Protein AF-A0AAX3NW73-F1 (afdb_monomer)

Secondary structure (DSSP, 8-state):
-HHHHHHHHHHHHHHHHHHHHHHHHHHHHHHHHHHHHHHHH-EEEETTEEEEEEE-----SS-HHHHHHHHHHHH-HHHHHHHHHHHHS-----EEEEEEE-SPPP---

Organism: NCBI:txid656

Sequence (109 aa):
MDNKILLEKAKELIELKYELDTLMSKMNAIKQDVLQDIKKHGAINIESGKVYYGESKGAESFSRKNVLQYLRDTYGDSLANQVDEDCTKHGKPRAIVYVKINKSPPKNI

Structure (mmCIF, N/CA/C/O backbone):
data_AF-A0AAX3NW73-F1
#
_entry.id   AF-A0AAX3NW73-F1
#
loop_
_atom_site.group_PDB
_atom_site.id
_atom_site.type_symbol
_atom_site.label_atom_id
_atom_site.label_alt_id
_atom_site.label_comp_id
_atom_site.label_asym_id
_atom_site.label_entity_id
_atom_site.label_seq_id
_atom_site.pdbx_PDB_ins_code
_atom_site.Cartn_x
_atom_site.Cartn_y
_atom_site.Cartn_z
_atom_site.occupancy
_atom_site.B_iso_or_equiv
_atom_site.auth_seq_id
_atom_site.auth_comp_id
_atom_site.auth_asym_id
_atom_site.auth_atom_id
_atom_site.pdbx_PDB_model_num
ATOM 1 N N . MET A 1 1 ? -16.553 -0.998 39.403 1.00 53.72 1 MET A N 1
ATOM 2 C CA . MET A 1 1 ? -15.153 -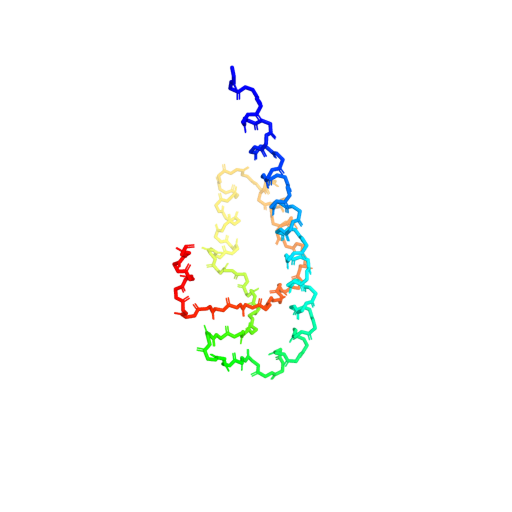0.522 39.319 1.00 53.72 1 MET A CA 1
ATOM 3 C C . MET A 1 1 ? -14.588 -0.659 37.894 1.00 53.72 1 MET A C 1
ATOM 5 O O . MET A 1 1 ? -13.560 -0.063 37.613 1.00 53.72 1 MET A O 1
ATOM 9 N N . ASP A 1 2 ? -15.295 -1.325 36.968 1.00 60.72 2 ASP A N 1
ATOM 10 C CA . ASP A 1 2 ? -14.826 -1.652 35.606 1.00 60.72 2 ASP A CA 1
ATOM 11 C C . ASP A 1 2 ? -14.803 -0.514 34.579 1.00 60.72 2 ASP A C 1
ATOM 13 O O . ASP A 1 2 ? -14.003 -0.534 33.646 1.00 60.72 2 ASP A O 1
ATOM 17 N N . ASN A 1 3 ? -15.643 0.510 34.735 1.00 74.81 3 ASN A N 1
ATOM 18 C CA . ASN A 1 3 ? -15.787 1.536 33.695 1.00 74.81 3 ASN A CA 1
ATOM 19 C C . ASN A 1 3 ? -14.548 2.452 33.584 1.00 74.81 3 ASN A C 1
ATOM 21 O O . ASN A 1 3 ? -14.224 2.948 32.510 1.00 74.81 3 ASN A O 1
ATOM 25 N N . LYS A 1 4 ? -13.808 2.643 34.686 1.00 82.88 4 LYS A N 1
ATOM 26 C CA . LYS A 1 4 ? -12.606 3.492 34.705 1.00 82.88 4 LYS A CA 1
ATOM 27 C C . LYS A 1 4 ? -11.429 2.848 33.959 1.00 82.88 4 LYS A C 1
ATOM 29 O O . LYS A 1 4 ? -10.770 3.529 33.183 1.00 82.88 4 LYS A O 1
ATOM 34 N N . ILE A 1 5 ? -11.228 1.541 34.140 1.00 87.88 5 ILE A N 1
ATOM 35 C CA . ILE A 1 5 ? -10.177 0.774 33.449 1.00 87.88 5 ILE A CA 1
ATOM 36 C C . ILE A 1 5 ? -10.457 0.739 31.941 1.00 87.88 5 ILE A C 1
ATOM 38 O O . ILE A 1 5 ? -9.554 0.948 31.134 1.00 87.88 5 ILE A O 1
ATOM 42 N N . LEU A 1 6 ? -11.721 0.536 31.554 1.00 90.19 6 LEU A N 1
ATOM 43 C CA . LEU A 1 6 ? -12.130 0.559 30.149 1.00 90.19 6 LEU A CA 1
ATOM 44 C C . LEU A 1 6 ? -11.890 1.935 29.502 1.00 90.19 6 LEU A C 1
ATOM 46 O O . LEU A 1 6 ? -11.390 2.005 28.382 1.00 90.19 6 LEU A O 1
ATOM 50 N N . LEU A 1 7 ? -12.195 3.023 30.216 1.00 92.12 7 LEU A N 1
ATOM 51 C CA . LEU A 1 7 ? -11.934 4.396 29.768 1.00 92.12 7 LEU A CA 1
ATOM 52 C C . LEU A 1 7 ? -10.441 4.684 29.575 1.00 92.12 7 LEU A C 1
ATOM 54 O O . LEU A 1 7 ? -10.069 5.319 28.591 1.00 92.12 7 LEU A O 1
ATOM 58 N N . GLU A 1 8 ? -9.587 4.226 30.490 1.00 94.00 8 GLU A N 1
ATOM 59 C CA . GLU A 1 8 ? -8.131 4.377 30.369 1.00 94.00 8 GLU A CA 1
ATOM 60 C C . GLU A 1 8 ? -7.593 3.601 29.161 1.00 94.00 8 GLU A C 1
ATOM 62 O O . GLU A 1 8 ? -6.865 4.165 28.346 1.00 94.00 8 GLU A O 1
ATOM 67 N N . LYS A 1 9 ? -8.043 2.356 28.961 1.00 93.38 9 LYS A N 1
ATOM 68 C CA . LYS A 1 9 ? -7.657 1.549 27.794 1.00 93.38 9 LYS A CA 1
ATOM 69 C C . LYS A 1 9 ? -8.160 2.121 26.470 1.00 93.38 9 LYS A C 1
ATOM 71 O O . LYS A 1 9 ? -7.451 2.059 25.469 1.00 93.38 9 LYS A O 1
ATOM 76 N N . ALA A 1 10 ? -9.357 2.703 26.450 1.00 93.81 10 ALA A N 1
ATOM 77 C CA . ALA A 1 10 ? -9.882 3.371 25.263 1.00 93.81 10 ALA A CA 1
ATOM 78 C C . ALA A 1 10 ? -9.058 4.616 24.893 1.00 93.81 10 ALA A C 1
ATOM 80 O O . ALA A 1 10 ? -8.818 4.854 23.711 1.00 93.81 10 ALA A O 1
ATOM 81 N N . LYS A 1 11 ? -8.592 5.387 25.885 1.00 95.31 11 LYS A N 1
ATOM 82 C CA . LYS A 1 11 ? -7.696 6.531 25.652 1.00 95.31 11 LYS A CA 1
ATOM 83 C C . LYS A 1 11 ? -6.346 6.087 25.101 1.00 95.31 11 LYS A C 1
ATOM 85 O O . LYS A 1 11 ? -5.932 6.605 24.071 1.00 95.31 11 LYS A O 1
ATOM 90 N N . GLU A 1 12 ? -5.734 5.079 25.720 1.00 96.38 12 GLU A N 1
ATOM 91 C CA . GLU A 1 12 ? -4.469 4.491 25.261 1.00 96.38 12 GLU A CA 1
ATOM 92 C C . GLU A 1 12 ? -4.577 4.014 23.802 1.00 96.38 12 GLU A C 1
ATOM 94 O O . GLU A 1 12 ? -3.718 4.306 22.976 1.00 96.38 12 GLU A O 1
ATOM 99 N N . LEU A 1 13 ? -5.683 3.354 23.437 1.00 93.56 13 LEU A N 1
ATOM 100 C CA . LEU A 1 13 ? -5.927 2.911 22.061 1.00 93.56 13 LEU A CA 1
ATOM 101 C C . LEU A 1 13 ? -6.001 4.079 21.063 1.00 93.56 13 LEU A C 1
ATOM 103 O O . LEU A 1 13 ? -5.475 3.980 19.953 1.00 93.56 13 LEU A O 1
ATOM 107 N N . ILE A 1 14 ? -6.668 5.172 21.438 1.00 95.50 14 ILE A N 1
ATOM 108 C CA . ILE A 1 14 ? -6.795 6.367 20.595 1.00 95.50 14 ILE A CA 1
ATOM 109 C C . ILE A 1 14 ? -5.434 7.049 20.421 1.00 95.50 14 ILE A C 1
ATOM 111 O O . ILE A 1 14 ? -5.076 7.417 19.303 1.00 95.50 14 ILE A O 1
ATOM 115 N N . GLU A 1 15 ? -4.664 7.187 21.499 1.00 96.62 15 GLU A N 1
ATOM 116 C CA . GLU A 1 15 ? -3.316 7.761 21.466 1.00 96.62 15 GLU A CA 1
ATOM 117 C C . GLU A 1 15 ? -2.393 6.941 20.558 1.00 96.62 15 GLU A C 1
ATOM 119 O O . GLU A 1 15 ? -1.799 7.490 19.628 1.00 96.62 15 GLU A O 1
ATOM 124 N N . LEU A 1 16 ? -2.390 5.613 20.713 1.00 96.50 16 LEU A N 1
ATOM 125 C CA . LEU A 1 16 ? -1.648 4.704 19.835 1.00 96.50 16 LEU A CA 1
ATOM 126 C C . LEU A 1 16 ? -2.073 4.838 18.366 1.00 96.50 16 LEU A C 1
ATOM 128 O O . LEU A 1 16 ? -1.233 4.760 17.465 1.00 96.50 16 LEU A O 1
ATOM 132 N N . LYS A 1 17 ? -3.365 5.064 18.092 1.00 92.50 17 LYS A N 1
ATOM 133 C CA . LYS A 1 17 ? -3.844 5.281 16.722 1.00 92.50 17 LYS A CA 1
ATOM 134 C C . LYS A 1 17 ? -3.288 6.573 16.123 1.00 92.50 17 LYS A C 1
ATOM 136 O O . LYS A 1 17 ? -2.857 6.558 14.970 1.00 92.50 17 LYS A O 1
ATOM 141 N N . TYR A 1 18 ? -3.260 7.662 16.890 1.00 94.62 18 TYR A N 1
ATOM 142 C CA . TYR A 1 18 ? -2.686 8.935 16.441 1.00 94.62 18 TYR A CA 1
ATOM 143 C C . TYR A 1 18 ? -1.177 8.848 16.203 1.00 94.62 18 TYR A C 1
ATOM 145 O O . TYR A 1 18 ? -0.671 9.385 15.210 1.00 94.62 18 TYR A O 1
ATOM 153 N N . GLU A 1 19 ? -0.453 8.149 17.075 1.00 95.88 19 GLU A N 1
ATOM 154 C CA . GLU A 1 19 ? 0.973 7.889 16.885 1.00 95.88 19 GLU A CA 1
ATOM 155 C C . GLU A 1 19 ? 1.224 7.079 15.611 1.00 95.88 19 GLU A C 1
ATOM 157 O O . GLU A 1 19 ? 2.067 7.458 14.793 1.00 95.88 19 GLU A O 1
ATOM 162 N N . LEU A 1 20 ? 0.441 6.018 15.388 1.00 93.69 20 LEU A N 1
ATOM 163 C CA . LEU A 1 20 ? 0.515 5.205 14.176 1.00 93.69 20 LEU A CA 1
ATOM 164 C C . LEU A 1 20 ? 0.270 6.049 12.919 1.00 93.69 20 LEU A C 1
ATOM 166 O O . LEU A 1 20 ? 1.038 5.960 11.963 1.00 93.69 20 LEU A O 1
ATOM 170 N N . ASP A 1 21 ? -0.760 6.894 12.916 1.00 91.19 21 ASP A N 1
ATOM 171 C CA . ASP A 1 21 ? -1.094 7.746 11.769 1.00 91.19 21 ASP A CA 1
ATOM 172 C C . ASP A 1 21 ? 0.003 8.777 11.478 1.00 91.19 21 ASP A C 1
ATOM 174 O O . ASP A 1 21 ? 0.358 9.024 10.317 1.00 91.19 21 ASP A O 1
ATOM 178 N N . THR A 1 22 ? 0.615 9.318 12.531 1.00 95.38 22 THR A N 1
ATOM 179 C CA . THR A 1 22 ? 1.766 10.220 12.425 1.00 95.38 22 THR A CA 1
ATOM 180 C C . THR A 1 22 ? 2.978 9.499 11.835 1.00 95.38 22 THR A C 1
ATOM 182 O O . THR A 1 22 ? 3.626 10.012 10.917 1.00 95.38 22 THR A O 1
ATOM 185 N N . LEU A 1 23 ? 3.281 8.291 12.319 1.00 94.75 23 LEU A N 1
ATOM 186 C CA . LEU A 1 23 ? 4.383 7.468 11.819 1.00 94.75 23 LEU A CA 1
ATOM 187 C C . LEU A 1 23 ? 4.162 7.046 10.363 1.00 94.75 23 LEU A C 1
ATOM 189 O O . LEU A 1 23 ? 5.090 7.132 9.558 1.00 94.75 23 LEU A O 1
ATOM 193 N N . MET A 1 24 ? 2.939 6.662 9.991 1.00 88.12 24 MET A N 1
ATOM 194 C CA . MET A 1 24 ? 2.586 6.336 8.606 1.00 88.12 24 MET A CA 1
ATOM 195 C C . MET A 1 24 ? 2.755 7.541 7.680 1.00 88.12 24 MET A C 1
ATOM 197 O O . MET A 1 24 ? 3.296 7.403 6.581 1.00 88.12 24 MET A O 1
ATOM 201 N N . SER A 1 25 ? 2.347 8.729 8.127 1.00 91.00 25 SER A N 1
ATOM 202 C CA . SER A 1 25 ? 2.506 9.968 7.359 1.00 91.00 25 SER A CA 1
ATOM 203 C C . SER A 1 25 ? 3.983 10.301 7.132 1.00 91.00 25 SER A C 1
ATOM 205 O O . SER A 1 25 ? 4.392 10.543 5.995 1.00 91.00 25 SER A O 1
ATOM 207 N N . LYS A 1 26 ? 4.810 10.215 8.184 1.00 93.25 26 LYS A N 1
ATOM 208 C CA . LYS A 1 26 ? 6.271 10.384 8.085 1.00 93.25 26 LYS A CA 1
ATOM 209 C C . LYS A 1 26 ? 6.903 9.358 7.142 1.00 93.25 26 LYS A C 1
ATOM 211 O O . LYS A 1 26 ? 7.702 9.726 6.285 1.00 93.25 26 LYS A O 1
ATOM 216 N N . MET A 1 27 ? 6.518 8.084 7.252 1.00 88.81 27 MET A N 1
ATOM 217 C CA . MET A 1 27 ? 6.997 7.026 6.357 1.00 88.81 27 MET A CA 1
ATOM 218 C C . MET A 1 27 ? 6.658 7.334 4.893 1.00 88.81 27 MET A C 1
ATOM 220 O O . MET A 1 27 ? 7.498 7.140 4.017 1.00 88.81 27 MET A O 1
ATOM 224 N N . ASN A 1 28 ? 5.441 7.801 4.610 1.00 86.75 28 ASN A N 1
ATOM 225 C CA . ASN A 1 28 ? 5.017 8.119 3.249 1.00 86.75 28 ASN A CA 1
ATOM 226 C C . ASN A 1 28 ? 5.794 9.301 2.659 1.00 86.75 28 ASN A C 1
ATOM 228 O O . ASN A 1 28 ? 6.171 9.225 1.492 1.00 86.75 28 ASN A O 1
ATOM 232 N N . ALA A 1 29 ? 6.081 10.338 3.452 1.00 89.00 29 ALA A N 1
ATOM 233 C CA . ALA A 1 29 ? 6.934 11.447 3.024 1.00 89.00 29 ALA A CA 1
ATOM 234 C C . ALA A 1 29 ? 8.335 10.947 2.629 1.00 89.00 29 ALA A C 1
ATOM 236 O O . ALA A 1 29 ? 8.757 11.138 1.493 1.00 89.00 29 ALA A O 1
ATOM 237 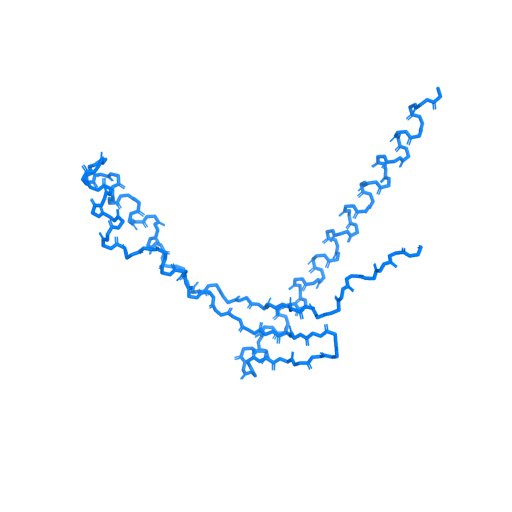N N . ILE A 1 30 ? 8.979 10.163 3.502 1.00 90.44 30 ILE A N 1
ATOM 238 C CA . ILE A 1 30 ? 10.304 9.579 3.230 1.00 90.44 30 ILE A CA 1
ATOM 239 C C . ILE A 1 30 ? 10.276 8.689 1.979 1.00 90.44 30 ILE A C 1
ATOM 241 O O . ILE A 1 30 ? 11.204 8.708 1.175 1.00 90.44 30 ILE A O 1
ATOM 245 N N . LYS A 1 31 ? 9.208 7.906 1.774 1.00 86.12 31 LYS A N 1
ATOM 246 C CA . LYS A 1 31 ? 9.061 7.094 0.557 1.00 86.12 31 LYS A CA 1
ATOM 247 C C . LYS A 1 31 ? 9.027 7.947 -0.708 1.00 86.12 31 LYS A C 1
ATOM 249 O O . LYS A 1 31 ? 9.575 7.500 -1.709 1.00 86.12 31 LYS A O 1
ATOM 254 N N . GLN A 1 32 ? 8.384 9.115 -0.684 1.00 85.00 32 GLN A N 1
ATOM 255 C CA . GLN A 1 32 ? 8.361 10.021 -1.836 1.00 85.00 32 GLN A CA 1
ATOM 256 C C . GLN A 1 32 ? 9.739 10.623 -2.103 1.00 85.00 32 GLN A C 1
ATOM 258 O O . GLN A 1 32 ? 10.166 10.638 -3.257 1.00 85.00 32 GLN A O 1
ATOM 263 N N . ASP A 1 33 ? 10.455 11.023 -1.052 1.00 86.69 33 ASP A N 1
ATOM 264 C CA . ASP A 1 33 ? 11.814 11.560 -1.174 1.00 86.69 33 ASP A CA 1
ATOM 265 C C . ASP A 1 33 ? 12.757 10.519 -1.795 1.00 86.69 33 ASP A C 1
ATOM 267 O O . ASP A 1 33 ? 13.452 10.783 -2.775 1.00 86.69 33 ASP A O 1
ATOM 271 N N . VAL A 1 34 ? 12.706 9.281 -1.294 1.00 86.25 34 VAL A N 1
ATOM 272 C CA . VAL A 1 34 ? 13.561 8.184 -1.770 1.00 86.25 34 VAL A CA 1
ATOM 273 C C . VAL A 1 34 ? 13.128 7.663 -3.148 1.00 86.25 34 VAL A C 1
ATOM 275 O O . VAL A 1 34 ? 13.950 7.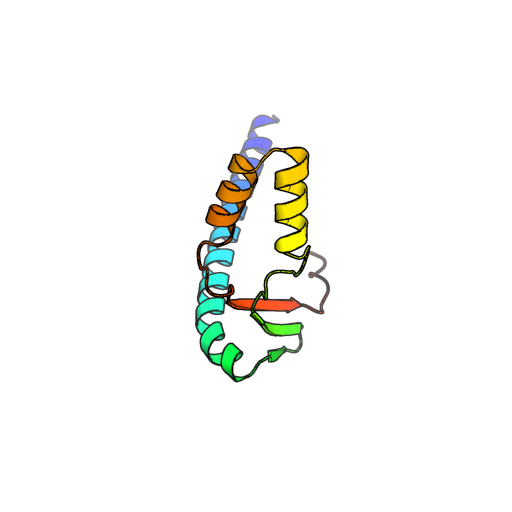088 -3.861 1.00 86.25 34 VAL A O 1
ATOM 278 N N . LEU A 1 35 ? 11.869 7.859 -3.568 1.00 82.00 35 LEU A N 1
ATOM 279 C CA . LEU A 1 35 ? 11.333 7.345 -4.838 1.00 82.00 35 LEU A CA 1
ATOM 280 C C . LEU A 1 35 ? 12.166 7.801 -6.044 1.00 82.00 35 LEU A C 1
ATOM 282 O O . LEU A 1 35 ? 12.445 6.989 -6.927 1.00 82.00 35 LEU A O 1
ATOM 286 N N . GLN A 1 36 ? 12.561 9.077 -6.092 1.00 77.31 36 GLN A N 1
ATOM 287 C CA . GLN A 1 36 ? 13.296 9.642 -7.232 1.00 77.31 36 GLN A CA 1
ATOM 288 C C . GLN A 1 36 ? 14.684 9.019 -7.380 1.00 77.31 36 GLN A C 1
ATOM 290 O O . GLN A 1 36 ? 15.101 8.665 -8.487 1.00 77.31 36 GLN A O 1
ATOM 295 N N . ASP A 1 37 ? 15.375 8.833 -6.260 1.00 79.06 37 ASP A N 1
ATOM 296 C CA . ASP A 1 37 ? 16.722 8.278 -6.253 1.00 79.06 37 ASP A CA 1
ATOM 297 C C . ASP A 1 37 ? 16.694 6.767 -6.451 1.00 79.06 37 ASP A C 1
ATOM 299 O O . ASP A 1 37 ? 17.443 6.227 -7.268 1.00 79.06 37 ASP A O 1
ATOM 303 N N . ILE A 1 38 ? 15.783 6.057 -5.787 1.00 82.69 38 ILE A N 1
ATOM 304 C CA . ILE A 1 38 ? 15.720 4.600 -5.885 1.00 82.69 38 ILE A CA 1
ATOM 305 C C . ILE A 1 38 ? 15.193 4.119 -7.236 1.00 82.69 38 ILE A C 1
ATOM 307 O O . ILE A 1 38 ? 15.585 3.047 -7.689 1.00 82.69 38 ILE A O 1
ATOM 311 N N . LYS A 1 39 ? 14.388 4.928 -7.937 1.00 75.62 39 LYS A N 1
ATOM 312 C CA . LYS A 1 39 ? 13.999 4.655 -9.325 1.00 75.62 39 LYS A CA 1
ATOM 313 C C . LYS A 1 39 ? 15.210 4.587 -10.264 1.00 75.62 39 LYS A C 1
ATOM 315 O O . LYS A 1 39 ? 15.191 3.799 -11.204 1.00 75.62 39 LYS A O 1
ATOM 320 N N . LYS A 1 40 ? 16.267 5.370 -10.007 1.00 78.00 40 LYS A N 1
ATOM 321 C CA . LYS A 1 40 ? 17.517 5.344 -10.793 1.00 78.00 40 LYS A CA 1
ATOM 322 C C . LYS A 1 40 ? 18.419 4.166 -10.422 1.00 78.00 40 LYS A C 1
ATOM 324 O O . LYS A 1 40 ? 19.040 3.577 -11.298 1.00 78.00 40 LYS A O 1
ATOM 329 N N . HIS A 1 41 ? 18.485 3.826 -9.135 1.00 77.00 41 HIS A N 1
ATOM 330 C CA . HIS A 1 41 ? 19.423 2.826 -8.607 1.00 77.00 41 HIS A CA 1
ATOM 331 C C . HIS A 1 41 ? 18.829 1.407 -8.494 1.00 77.00 41 HIS A C 1
ATOM 333 O O . HIS A 1 41 ? 19.552 0.444 -8.246 1.00 77.00 41 HIS A O 1
ATOM 339 N N . GLY A 1 42 ? 17.512 1.252 -8.660 1.00 73.56 42 GLY A N 1
ATOM 340 C CA . GLY A 1 42 ? 16.786 -0.018 -8.596 1.00 73.56 42 GLY A CA 1
ATOM 341 C C . GLY A 1 42 ? 16.538 -0.513 -7.168 1.00 73.56 42 GLY A C 1
ATOM 342 O O . GLY A 1 42 ? 15.385 -0.694 -6.764 1.00 73.56 42 GLY A O 1
ATOM 343 N N . ALA A 1 43 ? 17.596 -0.738 -6.383 1.00 82.19 43 ALA A N 1
ATOM 344 C CA . ALA A 1 43 ? 17.467 -1.171 -4.995 1.00 82.19 43 ALA A CA 1
ATOM 345 C C . ALA A 1 43 ? 18.652 -0.792 -4.101 1.00 82.19 43 ALA A C 1
ATOM 347 O O . ALA A 1 43 ? 19.795 -0.748 -4.541 1.00 82.19 43 ALA A O 1
ATOM 348 N N . ILE A 1 44 ? 18.360 -0.617 -2.812 1.00 84.38 44 ILE A N 1
ATOM 349 C CA . ILE A 1 44 ? 19.324 -0.337 -1.749 1.00 84.38 44 ILE A CA 1
ATOM 350 C C . ILE A 1 44 ? 19.230 -1.462 -0.718 1.00 84.38 44 ILE A C 1
ATOM 352 O O . ILE A 1 44 ? 18.167 -1.708 -0.141 1.00 84.38 44 ILE A O 1
ATOM 356 N N . ASN A 1 45 ? 20.343 -2.153 -0.485 1.00 82.88 45 ASN A N 1
ATOM 357 C CA . ASN A 1 45 ? 20.448 -3.136 0.589 1.00 82.88 45 ASN A CA 1
ATOM 358 C C . ASN A 1 45 ? 20.898 -2.423 1.868 1.00 82.88 45 ASN A C 1
ATOM 360 O O . ASN A 1 45 ? 21.876 -1.679 1.851 1.00 82.88 45 ASN A O 1
ATOM 364 N N . ILE A 1 46 ? 20.193 -2.667 2.966 1.00 84.06 46 ILE A N 1
ATOM 365 C CA . ILE A 1 46 ? 20.540 -2.192 4.307 1.00 84.06 46 ILE A CA 1
ATOM 366 C C . ILE A 1 46 ? 20.708 -3.404 5.223 1.00 84.06 46 ILE A C 1
ATOM 368 O O . ILE A 1 46 ? 20.190 -4.482 4.944 1.00 84.06 46 ILE A O 1
ATOM 372 N N . GLU A 1 47 ? 21.408 -3.256 6.343 1.00 82.88 47 GLU A N 1
ATOM 373 C CA . GLU A 1 47 ? 21.670 -4.384 7.251 1.00 82.88 47 GLU A CA 1
ATOM 374 C C . GLU A 1 47 ? 20.377 -5.092 7.716 1.00 82.88 47 GLU A C 1
ATOM 376 O O . GLU A 1 47 ? 20.328 -6.308 7.894 1.00 82.88 47 GLU A O 1
ATOM 381 N N . SER A 1 48 ? 19.289 -4.334 7.875 1.00 81.81 48 SER A N 1
ATOM 382 C CA . SER A 1 48 ? 17.985 -4.836 8.313 1.00 81.81 48 SER A CA 1
ATOM 383 C C . SER A 1 48 ? 17.084 -5.346 7.181 1.00 81.81 48 SER A C 1
ATOM 385 O O . SER A 1 48 ? 16.010 -5.883 7.469 1.00 81.81 48 SER A O 1
ATOM 387 N N . GLY A 1 49 ? 17.474 -5.213 5.908 1.00 86.50 49 GLY A N 1
ATOM 388 C CA . GLY A 1 49 ? 16.580 -5.508 4.793 1.00 86.50 49 GLY A CA 1
ATOM 389 C C . GLY A 1 49 ? 16.970 -4.899 3.447 1.00 86.50 49 GLY A C 1
ATOM 390 O O . GLY A 1 49 ? 18.127 -4.639 3.144 1.00 86.50 49 GLY A O 1
ATOM 391 N N . LYS A 1 50 ? 15.972 -4.683 2.596 1.00 86.06 50 LYS A N 1
ATOM 392 C CA . LYS A 1 50 ? 16.142 -4.109 1.262 1.00 86.06 50 LYS A CA 1
ATOM 393 C C . LYS A 1 50 ? 15.022 -3.123 0.976 1.00 86.06 50 LYS A C 1
ATOM 395 O O . LYS A 1 50 ? 13.846 -3.459 1.122 1.00 86.06 50 LYS A O 1
ATOM 400 N N . VAL A 1 51 ? 15.387 -1.933 0.520 1.00 85.62 51 VAL A N 1
ATOM 401 C CA . VAL A 1 51 ? 14.461 -0.962 -0.069 1.00 85.62 51 VAL A CA 1
ATOM 402 C C . VAL A 1 51 ? 14.587 -1.091 -1.581 1.00 85.62 51 VAL A C 1
ATOM 404 O O . VAL A 1 51 ? 15.697 -1.180 -2.102 1.00 85.62 51 VAL A O 1
ATOM 407 N N . TYR A 1 52 ? 13.479 -1.169 -2.309 1.00 84.38 52 TYR A N 1
ATOM 408 C CA . TYR A 1 52 ? 13.525 -1.311 -3.762 1.00 84.38 52 TYR A CA 1
ATOM 409 C C . TYR A 1 52 ? 12.353 -0.628 -4.449 1.00 84.38 52 TYR A C 1
ATOM 411 O O . TYR A 1 52 ? 11.270 -0.465 -3.883 1.00 84.38 52 TYR A O 1
ATOM 419 N N . TYR A 1 53 ? 12.597 -0.230 -5.692 1.00 82.94 53 TYR A N 1
ATOM 420 C CA . TYR A 1 53 ? 11.577 0.287 -6.584 1.00 82.94 53 TYR A CA 1
ATOM 421 C C . TYR A 1 53 ? 10.830 -0.865 -7.254 1.00 82.94 53 TYR A C 1
ATOM 423 O O . TYR A 1 53 ? 11.451 -1.784 -7.790 1.00 82.94 53 TYR A O 1
ATOM 431 N N . GLY A 1 54 ? 9.502 -0.802 -7.253 1.00 75.19 54 GLY A N 1
ATOM 432 C CA . GLY A 1 54 ? 8.672 -1.671 -8.073 1.00 75.19 54 GLY A CA 1
ATOM 433 C C . GLY A 1 54 ? 7.630 -0.852 -8.817 1.00 75.19 54 GLY A C 1
ATOM 434 O O . GLY A 1 54 ? 6.896 -0.059 -8.226 1.00 75.19 54 GLY A O 1
ATOM 435 N N . GLU A 1 55 ? 7.545 -1.068 -10.122 1.00 71.50 55 GLU A N 1
ATOM 436 C CA . GLU A 1 55 ? 6.355 -0.702 -10.875 1.00 71.50 55 GLU A CA 1
ATOM 437 C C . GLU A 1 55 ? 5.409 -1.883 -10.801 1.00 71.50 55 GLU A C 1
ATOM 439 O O . GLU A 1 55 ? 5.752 -2.991 -11.222 1.00 71.50 55 GLU A O 1
ATOM 444 N N . SER A 1 56 ? 4.210 -1.652 -10.272 1.00 61.44 56 SER A N 1
ATOM 445 C CA . SER A 1 56 ? 3.133 -2.599 -10.498 1.00 61.44 56 SER A CA 1
ATOM 446 C C . SER A 1 56 ? 2.806 -2.549 -11.989 1.00 61.44 56 SER A C 1
ATOM 448 O O . SER A 1 56 ? 2.006 -1.735 -12.449 1.00 61.44 56 SER A O 1
ATOM 450 N N . LYS A 1 57 ? 3.456 -3.424 -12.763 1.00 57.38 57 LYS A N 1
ATOM 451 C CA . LYS A 1 57 ? 2.818 -3.992 -13.944 1.00 57.38 57 LYS A CA 1
ATOM 452 C C . LYS A 1 57 ? 1.597 -4.690 -13.368 1.00 57.38 57 LYS A C 1
ATOM 454 O O . LYS A 1 57 ? 1.770 -5.577 -12.531 1.00 57.38 57 LYS A O 1
ATOM 459 N N . GLY A 1 58 ? 0.397 -4.186 -13.661 1.00 54.91 58 GLY A N 1
ATOM 460 C CA . GLY A 1 58 ? -0.833 -4.816 -13.185 1.00 54.91 58 GLY A CA 1
ATOM 461 C C . GLY A 1 58 ? -0.701 -6.321 -13.393 1.00 54.91 58 GLY A C 1
ATOM 462 O O . GLY A 1 58 ? -0.201 -6.737 -14.439 1.00 54.91 58 GLY A O 1
ATOM 463 N N . ALA A 1 59 ? -1.007 -7.115 -12.365 1.00 50.56 59 ALA A N 1
ATOM 464 C CA . ALA A 1 59 ? -0.914 -8.561 -12.489 1.00 50.56 59 ALA A CA 1
ATOM 465 C C . ALA A 1 59 ? -1.675 -8.971 -13.757 1.00 50.56 59 ALA A C 1
ATOM 467 O O . ALA A 1 59 ? -2.815 -8.542 -13.944 1.00 50.56 59 ALA A O 1
ATOM 468 N N . GLU A 1 60 ? -1.054 -9.760 -14.634 1.00 52.00 60 GLU A N 1
ATOM 469 C CA . GLU A 1 60 ? -1.749 -10.419 -15.743 1.00 52.00 60 GLU A CA 1
ATOM 470 C C . GLU A 1 60 ? -2.659 -11.503 -15.149 1.00 52.00 60 GLU A C 1
ATOM 472 O O . GLU A 1 60 ? -2.430 -12.693 -15.332 1.00 52.00 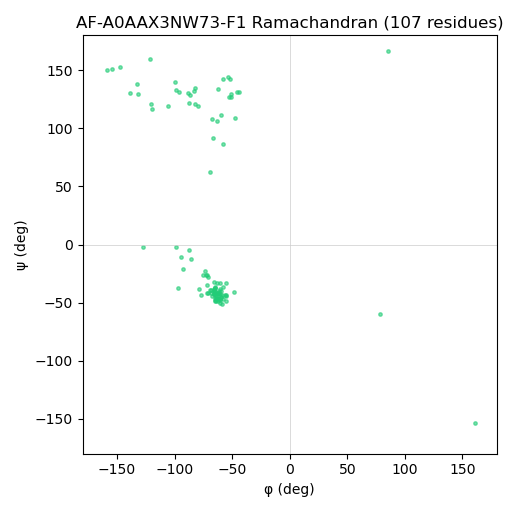60 GLU A O 1
ATOM 477 N N . SER A 1 61 ? -3.642 -11.126 -14.328 1.00 58.91 61 SER A N 1
ATOM 478 C CA . SER A 1 61 ? -4.460 -12.114 -13.635 1.00 58.91 61 SER A CA 1
ATOM 479 C C . SER A 1 61 ? -5.418 -12.817 -14.587 1.00 58.91 61 SER A C 1
ATOM 481 O O . SER A 1 61 ? -5.676 -13.983 -14.359 1.00 58.91 61 SER A O 1
ATOM 483 N N . PHE A 1 62 ? -5.838 -12.213 -15.699 1.00 66.06 62 PHE A N 1
ATOM 484 C CA . PHE A 1 62 ? -6.462 -12.887 -16.846 1.00 66.06 62 PHE A CA 1
ATOM 485 C C . PHE A 1 62 ? -6.294 -11.985 -18.076 1.00 66.06 62 PHE A C 1
ATOM 487 O O . PHE A 1 62 ? -6.250 -10.761 -17.938 1.00 66.06 62 PHE A O 1
ATOM 494 N N . SER A 1 63 ? -6.205 -12.547 -19.289 1.00 74.31 63 SER A N 1
ATOM 495 C CA . SER A 1 63 ? -6.147 -11.698 -20.486 1.00 74.31 63 SER A CA 1
ATOM 496 C C . SER A 1 63 ? -7.444 -10.885 -20.587 1.00 74.31 63 SER A C 1
ATOM 498 O O . SER A 1 63 ? -8.538 -11.434 -20.440 1.00 74.31 63 SER A O 1
ATOM 500 N N . ARG A 1 64 ? -7.337 -9.576 -20.851 1.00 80.88 64 ARG A N 1
ATOM 501 C CA . ARG A 1 64 ? -8.501 -8.685 -21.023 1.00 80.88 64 ARG A CA 1
ATOM 502 C C . ARG A 1 64 ? -9.526 -9.281 -21.990 1.00 80.88 64 ARG A C 1
ATOM 504 O O . ARG A 1 64 ? -10.717 -9.262 -21.710 1.00 80.88 64 ARG A O 1
ATOM 511 N N . LYS A 1 65 ? -9.050 -9.887 -23.083 1.00 84.00 65 LYS A N 1
ATOM 512 C CA . LYS 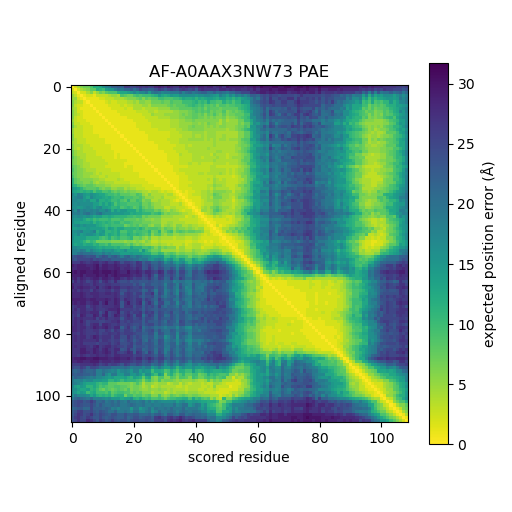A 1 65 ? -9.886 -10.596 -24.058 1.00 84.00 65 LYS A CA 1
ATOM 513 C C . LYS A 1 65 ? -10.737 -11.688 -23.401 1.00 84.00 65 LYS A C 1
ATOM 515 O O . LYS A 1 65 ? -11.936 -11.727 -23.645 1.00 84.00 65 LYS A O 1
ATOM 520 N N . ASN A 1 66 ? -10.139 -12.538 -22.567 1.00 86.38 66 ASN A N 1
ATOM 521 C CA . ASN A 1 66 ? -10.846 -13.647 -21.925 1.00 86.38 66 ASN A CA 1
ATOM 522 C C . ASN A 1 66 ? -11.866 -13.151 -20.891 1.00 86.38 66 ASN A C 1
ATOM 524 O O . ASN A 1 66 ? -12.968 -13.686 -20.824 1.00 86.38 66 ASN A O 1
ATOM 528 N N . VAL A 1 67 ? -11.527 -12.107 -20.126 1.00 85.44 67 VAL A N 1
ATOM 529 C CA . VAL A 1 67 ? -12.443 -11.505 -19.141 1.00 85.44 67 VAL A CA 1
ATOM 530 C C . VAL A 1 67 ? -13.647 -10.871 -19.832 1.00 85.44 67 VAL A C 1
ATOM 532 O O . VAL A 1 67 ? -14.782 -11.147 -19.457 1.00 85.44 67 VAL A O 1
ATOM 535 N N . LEU A 1 68 ? -13.417 -10.062 -20.869 1.00 91.44 68 LEU A N 1
ATOM 536 C CA . LEU A 1 68 ? -14.506 -9.427 -21.610 1.00 91.44 68 LEU A CA 1
ATOM 537 C C . LEU A 1 68 ? -15.372 -10.453 -22.335 1.00 91.44 68 LEU A C 1
ATOM 539 O O . LEU A 1 68 ? -16.583 -10.284 -22.366 1.00 91.44 68 LEU A O 1
ATOM 543 N N . GLN A 1 69 ? -14.778 -11.516 -22.887 1.00 93.06 69 GLN A N 1
ATOM 544 C CA . GLN A 1 69 ? -15.546 -12.585 -23.522 1.00 93.06 69 GLN A CA 1
ATOM 545 C C . GLN A 1 69 ? -16.467 -13.277 -22.513 1.00 93.06 69 GLN A C 1
ATOM 547 O O . GLN A 1 69 ? -17.663 -13.359 -22.756 1.00 93.06 69 GLN A O 1
ATOM 552 N N . TYR A 1 70 ? -15.948 -13.664 -21.343 1.00 92.69 70 TYR A N 1
ATOM 553 C CA . TYR A 1 70 ? -16.771 -14.236 -20.274 1.00 92.69 70 TYR A CA 1
ATOM 554 C C . TYR A 1 70 ? -17.916 -13.303 -19.857 1.00 92.69 70 TYR A C 1
ATOM 556 O O . TYR A 1 70 ? -19.049 -13.751 -19.680 1.00 92.69 70 TYR A O 1
ATOM 564 N N . LEU A 1 71 ? -17.638 -12.003 -19.717 1.00 93.75 71 LEU A N 1
ATOM 565 C CA . LEU A 1 71 ? -18.658 -11.023 -19.352 1.00 93.75 71 LEU A CA 1
ATOM 566 C C . LEU A 1 71 ? -19.737 -10.884 -20.430 1.00 93.75 71 LEU A C 1
ATOM 568 O O . LEU A 1 71 ? -20.912 -10.817 -20.079 1.00 93.75 71 LEU A O 1
ATOM 572 N N . ARG A 1 72 ? -19.361 -10.895 -21.715 1.00 95.62 72 ARG A N 1
ATOM 573 C CA . ARG A 1 72 ? -20.322 -10.878 -22.830 1.00 95.62 72 ARG A CA 1
ATOM 574 C C . ARG A 1 72 ? -21.183 -12.130 -22.837 1.00 95.62 72 ARG A C 1
ATOM 576 O O . ARG A 1 72 ? -22.403 -12.020 -22.877 1.00 95.62 72 ARG A O 1
ATOM 583 N N . ASP A 1 73 ? -20.551 -13.292 -22.719 1.00 95.25 73 ASP A N 1
ATOM 584 C CA . ASP A 1 73 ? -21.230 -14.586 -22.779 1.00 95.25 73 ASP A CA 1
ATOM 585 C C . ASP A 1 73 ? -22.181 -14.794 -21.587 1.00 95.25 73 ASP A C 1
ATOM 587 O O . ASP A 1 73 ? -23.218 -15.436 -21.728 1.00 95.25 73 ASP A O 1
ATOM 591 N N . THR A 1 74 ? -21.845 -14.241 -20.415 1.00 95.75 74 THR A N 1
ATOM 592 C CA . THR A 1 74 ? -22.596 -14.472 -19.165 1.00 95.75 74 THR A CA 1
ATOM 593 C C . THR A 1 74 ? -23.601 -13.362 -18.847 1.00 95.75 74 THR A C 1
ATOM 595 O O . THR A 1 74 ? -24.682 -13.639 -18.334 1.00 95.75 74 THR A O 1
ATOM 598 N N . TYR A 1 75 ? -23.255 -12.102 -19.123 1.00 93.19 75 TYR A N 1
ATOM 599 C CA . TYR A 1 75 ? -24.004 -10.922 -18.668 1.00 93.19 75 TYR A CA 1
ATOM 600 C C . TYR A 1 75 ? -24.368 -9.946 -19.799 1.00 93.19 75 TYR A C 1
ATOM 602 O O . TYR A 1 75 ? -25.043 -8.946 -19.550 1.00 93.19 75 TYR A O 1
ATOM 610 N N . GLY A 1 76 ? -23.954 -10.231 -21.036 1.00 92.88 76 GLY A N 1
ATOM 611 C CA . GLY A 1 76 ? -24.252 -9.426 -22.216 1.00 92.88 76 GLY A CA 1
ATOM 612 C C . GLY A 1 76 ? -23.292 -8.257 -22.456 1.00 92.88 76 GLY A C 1
ATOM 613 O O . GLY A 1 76 ? -22.500 -7.846 -21.603 1.00 92.88 76 GLY A O 1
ATOM 614 N N . ASP A 1 77 ? -23.384 -7.698 -23.664 1.00 93.00 77 ASP A N 1
ATOM 615 C CA . ASP A 1 77 ? -22.433 -6.706 -24.178 1.00 93.00 77 ASP A CA 1
ATOM 616 C C . ASP A 1 77 ? -22.400 -5.399 -23.381 1.00 93.00 77 ASP A C 1
ATOM 618 O O . ASP A 1 77 ? -21.340 -4.792 -23.241 1.00 93.00 77 ASP A O 1
ATOM 622 N N . SER A 1 78 ? -23.538 -4.973 -22.825 1.00 92.69 78 SER A N 1
ATOM 623 C CA . SER A 1 78 ? -23.629 -3.708 -22.089 1.00 92.69 78 SER A CA 1
ATOM 624 C C . SER A 1 78 ? -22.729 -3.696 -20.851 1.00 92.69 78 SER A C 1
ATOM 626 O O . SER A 1 78 ? -21.998 -2.730 -20.642 1.00 92.69 78 SER A O 1
ATOM 628 N N . LEU A 1 79 ? -22.752 -4.765 -20.042 1.00 89.19 79 LEU A N 1
ATOM 629 C CA . LEU A 1 79 ? -21.923 -4.852 -18.837 1.00 89.19 79 LEU A CA 1
ATOM 630 C C . LEU A 1 79 ? -20.448 -5.024 -19.203 1.00 89.19 79 LEU A C 1
ATOM 632 O O . LEU A 1 79 ? -19.584 -4.392 -18.600 1.00 89.19 79 LEU A O 1
ATOM 636 N N . ALA A 1 80 ? -20.160 -5.852 -20.209 1.00 91.62 80 ALA A N 1
ATOM 637 C CA . ALA A 1 80 ? -18.795 -6.075 -20.662 1.00 91.62 80 ALA A CA 1
ATOM 638 C C . ALA A 1 80 ? -18.134 -4.775 -21.142 1.00 91.62 80 ALA A C 1
ATOM 640 O O . ALA A 1 80 ? -17.002 -4.495 -20.755 1.00 91.62 80 ALA A O 1
ATOM 641 N N . ASN A 1 81 ? -18.842 -3.963 -21.932 1.00 89.06 81 ASN A N 1
ATOM 642 C CA . ASN A 1 81 ? -18.315 -2.698 -22.444 1.00 89.06 81 ASN A CA 1
ATOM 643 C C . ASN A 1 81 ? -18.141 -1.652 -21.329 1.00 89.06 81 ASN A C 1
ATOM 645 O O . ASN A 1 81 ? -17.119 -0.974 -21.299 1.00 89.06 81 ASN A O 1
ATOM 649 N N . GLN A 1 82 ? -19.065 -1.577 -20.364 1.00 86.19 82 GLN A N 1
ATOM 650 C CA . GLN A 1 82 ? -18.928 -0.677 -19.212 1.00 86.19 82 GLN A CA 1
ATOM 651 C C . GLN A 1 82 ? -17.722 -1.043 -18.331 1.00 86.19 82 GLN A C 1
ATOM 653 O O . GLN A 1 82 ? -16.932 -0.177 -17.958 1.00 86.19 82 GLN A O 1
ATOM 658 N N . VAL A 1 83 ? -17.550 -2.333 -18.020 1.00 83.44 83 VAL A N 1
ATOM 659 C CA . VAL A 1 83 ? -16.392 -2.819 -17.253 1.00 83.44 83 VAL A CA 1
ATOM 660 C C . VAL A 1 83 ? -15.095 -2.531 -18.001 1.00 83.44 83 VAL A C 1
ATOM 662 O O . VAL A 1 83 ? -14.104 -2.139 -17.382 1.00 83.44 83 VAL A O 1
ATOM 665 N N . ASP A 1 84 ? -15.104 -2.698 -19.324 1.00 86.25 84 ASP A N 1
ATOM 666 C CA . ASP A 1 84 ? -13.961 -2.378 -20.163 1.00 86.25 84 ASP A CA 1
ATOM 667 C C . ASP A 1 84 ? -13.586 -0.898 -20.056 1.00 86.25 84 ASP A C 1
ATOM 669 O O . ASP A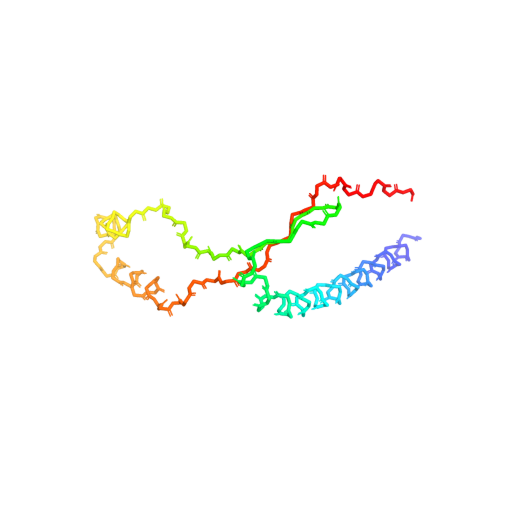 1 84 ? -12.441 -0.572 -19.756 1.00 86.25 84 ASP A O 1
ATOM 673 N N . GLU A 1 85 ? -14.544 0.010 -20.219 1.00 80.94 85 GLU A N 1
ATOM 674 C CA . GLU A 1 85 ? -14.327 1.456 -20.109 1.00 80.94 85 GLU A CA 1
ATOM 675 C C . GLU A 1 85 ? -13.826 1.876 -18.717 1.00 80.94 85 GLU A C 1
ATOM 677 O O . GLU A 1 85 ? -12.880 2.660 -18.599 1.00 80.94 85 GLU A O 1
ATOM 682 N N . ASP A 1 86 ? -14.392 1.316 -17.646 1.00 74.06 86 ASP A N 1
ATOM 683 C CA . ASP A 1 86 ? -14.000 1.666 -16.280 1.00 74.06 86 ASP A CA 1
ATOM 684 C C . ASP A 1 86 ? -12.619 1.128 -15.891 1.00 74.06 86 ASP A C 1
ATOM 686 O O . ASP A 1 86 ? -11.862 1.808 -15.190 1.00 74.06 86 ASP A O 1
ATOM 690 N N . CYS A 1 87 ? -12.253 -0.059 -16.378 1.00 68.19 87 CYS A N 1
ATOM 691 C CA . CYS A 1 87 ? -10.961 -0.686 -16.092 1.00 68.19 87 CYS A CA 1
ATOM 692 C C . CYS A 1 87 ? -9.842 -0.229 -17.041 1.00 68.19 87 CYS A C 1
ATOM 694 O O . CYS A 1 87 ? -8.666 -0.477 -16.771 1.00 68.19 87 CYS A O 1
ATOM 696 N N . THR A 1 88 ? -10.184 0.447 -18.142 1.00 62.38 88 THR A N 1
ATOM 697 C CA . THR A 1 88 ? -9.221 0.981 -19.121 1.00 62.38 88 THR A CA 1
ATOM 698 C C . THR A 1 88 ? -8.909 2.450 -18.946 1.00 62.38 88 THR A C 1
ATOM 700 O O . THR A 1 88 ? -8.031 2.956 -19.650 1.00 62.38 88 THR A O 1
ATOM 703 N N . LYS A 1 89 ? -9.540 3.124 -17.973 1.00 51.88 89 LYS A N 1
ATOM 704 C CA . LYS A 1 89 ? -9.130 4.461 -17.532 1.00 51.88 89 LYS A CA 1
ATOM 705 C C . LYS A 1 89 ? -7.618 4.471 -17.313 1.00 51.88 89 LYS A C 1
ATOM 707 O O . LYS A 1 89 ? -7.094 3.838 -16.399 1.00 51.88 89 LYS A O 1
ATOM 712 N N . HIS A 1 90 ? -6.934 5.168 -18.218 1.00 51.59 90 HIS A N 1
ATOM 713 C CA . HIS A 1 90 ? -5.486 5.222 -18.365 1.00 51.59 90 HIS A CA 1
ATOM 714 C C . HIS A 1 90 ? -4.796 5.707 -17.083 1.00 51.59 90 HIS A C 1
ATOM 716 O O . HIS A 1 90 ? -4.494 6.887 -16.915 1.00 51.59 90 HIS A O 1
ATOM 722 N N . GLY A 1 91 ? -4.512 4.784 -16.171 1.00 53.50 91 GLY A N 1
ATOM 723 C CA . GLY A 1 91 ? -3.591 5.001 -15.068 1.00 53.50 91 GLY A CA 1
ATOM 724 C C . GLY A 1 91 ? -2.174 4.685 -15.525 1.00 53.50 91 GLY A C 1
ATOM 725 O O . GLY A 1 91 ? -1.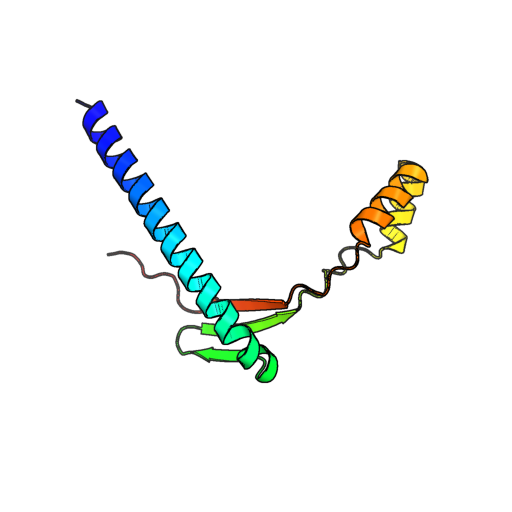913 3.601 -16.046 1.00 53.50 91 GLY A O 1
ATOM 726 N N . LYS A 1 92 ? -1.228 5.605 -15.309 1.00 54.66 92 LYS A N 1
ATOM 727 C CA . LYS A 1 92 ? 0.194 5.235 -15.352 1.00 54.66 92 LYS A CA 1
ATOM 728 C C . LYS A 1 92 ? 0.426 4.119 -14.316 1.00 54.66 92 LYS A C 1
ATOM 730 O O . LYS A 1 92 ? -0.190 4.187 -13.246 1.00 54.66 92 LYS A O 1
ATOM 735 N N . PRO A 1 93 ? 1.286 3.119 -14.595 1.00 60.09 93 PRO A N 1
ATOM 736 C CA . PRO A 1 93 ? 1.639 2.092 -13.621 1.00 60.09 93 PRO A CA 1
ATOM 737 C C . PRO A 1 93 ? 1.952 2.726 -12.266 1.00 60.09 93 PRO A C 1
ATOM 739 O O . PRO A 1 93 ? 2.692 3.712 -12.196 1.00 60.09 93 PRO A O 1
ATOM 742 N N . ARG A 1 94 ? 1.363 2.196 -11.187 1.00 64.25 94 ARG A N 1
ATOM 743 C CA . ARG A 1 94 ? 1.651 2.703 -9.842 1.00 64.25 94 ARG A CA 1
ATOM 744 C C . ARG A 1 94 ? 3.098 2.352 -9.504 1.00 64.25 94 ARG A C 1
ATOM 746 O O . ARG A 1 94 ? 3.433 1.189 -9.283 1.00 64.25 94 ARG A O 1
ATOM 753 N N . ALA A 1 95 ? 3.937 3.378 -9.500 1.00 68.62 95 ALA A N 1
ATOM 754 C CA . ALA A 1 95 ? 5.309 3.336 -9.029 1.00 68.62 95 ALA A CA 1
ATOM 755 C C . ALA A 1 95 ? 5.308 3.419 -7.498 1.00 68.62 95 ALA A C 1
A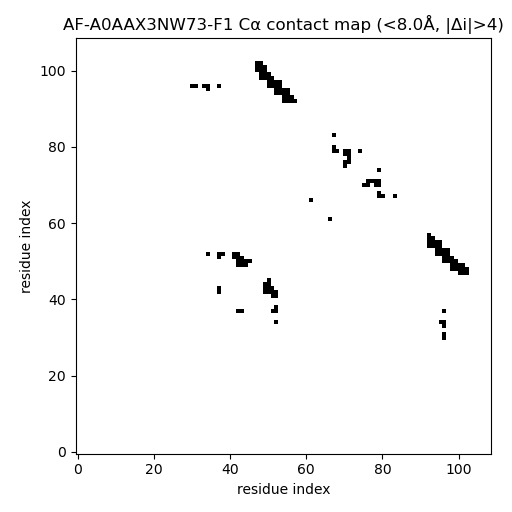TOM 757 O O . ALA A 1 95 ? 4.802 4.392 -6.936 1.00 68.62 95 ALA A O 1
ATOM 758 N N . ILE A 1 96 ? 5.825 2.393 -6.819 1.00 75.81 96 ILE A N 1
ATOM 759 C CA . ILE A 1 96 ? 5.800 2.305 -5.353 1.00 75.81 96 ILE A CA 1
ATOM 760 C C . ILE A 1 96 ? 7.190 1.909 -4.836 1.00 75.81 96 ILE A C 1
ATOM 762 O O . ILE A 1 96 ? 7.851 1.027 -5.387 1.00 75.81 96 ILE A O 1
ATOM 766 N N . VAL A 1 97 ? 7.631 2.557 -3.751 1.00 79.50 97 VAL A N 1
ATOM 767 C CA . VAL A 1 97 ? 8.801 2.120 -2.972 1.00 79.50 97 VAL A CA 1
ATOM 768 C C . VAL A 1 97 ? 8.380 1.016 -2.009 1.00 79.50 97 VAL A C 1
ATOM 770 O O . VAL A 1 97 ? 7.537 1.221 -1.127 1.00 79.50 97 VAL A O 1
ATOM 773 N N . TYR A 1 98 ? 9.008 -0.144 -2.152 1.00 81.06 98 TYR A N 1
ATOM 774 C CA . TYR A 1 98 ? 8.820 -1.296 -1.285 1.00 81.06 98 TYR A CA 1
ATOM 775 C C . TYR A 1 98 ? 9.960 -1.381 -0.271 1.00 81.06 98 TYR A C 1
ATOM 777 O O . TYR A 1 98 ? 11.127 -1.168 -0.599 1.00 81.06 98 TYR A O 1
ATOM 785 N N . VAL A 1 99 ? 9.618 -1.730 0.969 1.00 81.81 99 VAL A N 1
ATOM 786 C CA . VAL A 1 99 ? 10.577 -1.990 2.047 1.00 81.81 99 VAL A CA 1
ATOM 787 C C . VAL A 1 99 ? 10.372 -3.428 2.492 1.00 81.81 99 VAL A C 1
ATOM 789 O O . VAL A 1 99 ? 9.296 -3.784 2.967 1.00 81.81 99 VAL A O 1
ATOM 792 N N . LYS A 1 100 ? 11.394 -4.264 2.319 1.00 83.25 100 LYS A N 1
ATOM 793 C CA . LYS A 1 100 ? 11.424 -5.630 2.841 1.00 83.25 100 LYS A CA 1
ATOM 794 C C . LYS A 1 100 ? 12.374 -5.670 4.026 1.00 83.25 100 LYS A C 1
ATOM 796 O O . LYS A 1 100 ? 13.557 -5.393 3.863 1.00 83.25 100 LYS A O 1
ATOM 801 N N . ILE A 1 101 ? 11.861 -6.027 5.196 1.00 84.00 101 ILE A N 1
ATOM 802 C CA . ILE A 1 101 ? 12.656 -6.209 6.412 1.00 84.00 101 ILE A CA 1
ATOM 803 C C . ILE A 1 101 ? 12.975 -7.702 6.535 1.00 84.00 101 ILE A C 1
ATOM 805 O O . ILE A 1 101 ? 12.085 -8.536 6.376 1.00 84.00 101 ILE A O 1
ATOM 809 N N . ASN A 1 102 ? 14.242 -8.042 6.770 1.00 73.38 102 ASN A N 1
ATOM 810 C CA . ASN A 1 102 ? 14.689 -9.430 6.939 1.00 73.38 102 ASN A CA 1
ATOM 811 C C . ASN A 1 102 ? 14.703 -9.864 8.414 1.00 73.38 102 ASN A C 1
ATOM 813 O O . ASN A 1 102 ? 14.689 -11.059 8.697 1.00 73.38 102 ASN A O 1
ATOM 817 N N . LYS A 1 103 ? 14.756 -8.909 9.353 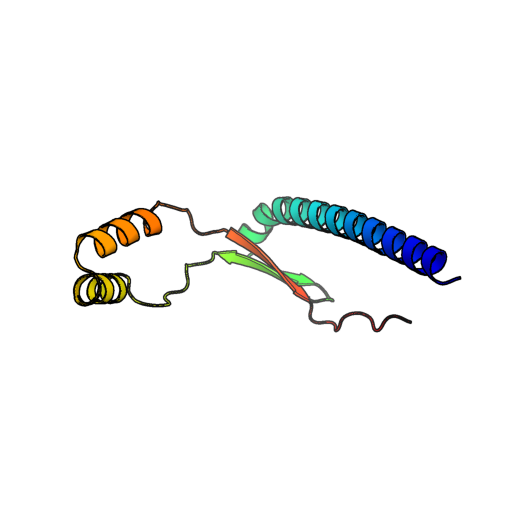1.00 62.47 103 LYS A N 1
ATOM 818 C CA . LYS A 1 103 ? 14.726 -9.188 10.794 1.00 62.47 103 LYS A CA 1
ATOM 819 C C . LYS A 1 103 ? 13.276 -9.381 11.260 1.00 62.47 103 LYS A C 1
ATOM 821 O O . LYS A 1 103 ? 12.402 -8.590 10.906 1.00 62.47 103 LYS A O 1
ATOM 826 N N . SER A 1 104 ? 13.036 -10.420 12.062 1.00 57.78 104 SER A N 1
ATOM 827 C CA . SER A 1 104 ? 11.776 -10.592 12.795 1.00 57.78 104 SER A CA 1
ATOM 828 C C . SER A 1 104 ? 11.485 -9.333 13.621 1.00 57.78 104 SER A C 1
ATOM 830 O O . SER A 1 104 ? 12.442 -8.731 14.123 1.00 57.78 104 SER A O 1
ATOM 832 N N . PRO A 1 105 ? 10.212 -8.918 13.777 1.00 57.84 105 PRO A N 1
ATOM 833 C CA . PRO A 1 105 ? 9.879 -7.796 14.648 1.00 57.84 105 PRO A CA 1
ATOM 834 C C . PRO A 1 105 ? 10.497 -8.025 16.036 1.00 57.84 105 PRO A C 1
ATOM 836 O O . PRO A 1 105 ? 10.562 -9.183 16.474 1.00 57.84 105 PRO A O 1
ATOM 839 N N . PRO A 1 106 ? 10.997 -6.970 16.708 1.00 57.44 106 PRO A N 1
ATOM 840 C CA . PRO A 1 106 ? 11.547 -7.121 18.046 1.00 57.44 106 PRO A CA 1
ATOM 841 C C . PRO A 1 106 ? 10.503 -7.823 18.916 1.00 57.44 106 PRO A C 1
ATOM 843 O O . PRO A 1 106 ? 9.341 -7.417 18.954 1.00 57.44 106 PRO A O 1
ATOM 846 N N . LYS A 1 107 ? 10.898 -8.923 19.569 1.00 42.00 107 LYS A N 1
ATOM 847 C CA . LYS A 1 107 ? 10.089 -9.491 20.647 1.00 42.00 107 LYS A CA 1
ATOM 848 C C . LYS A 1 107 ? 10.060 -8.415 21.724 1.00 42.00 107 LYS A C 1
ATOM 850 O O . LYS A 1 107 ? 11.099 -8.157 22.326 1.00 42.00 107 LYS A O 1
ATOM 855 N N . ASN A 1 108 ? 8.924 -7.738 21.870 1.00 49.31 108 ASN A N 1
ATOM 856 C CA . ASN A 1 108 ? 8.727 -6.764 22.936 1.00 49.31 108 ASN A CA 1
ATOM 857 C C . ASN A 1 108 ? 9.111 -7.424 24.271 1.00 49.31 108 ASN A C 1
ATOM 859 O O . ASN A 1 108 ? 8.656 -8.537 24.551 1.00 49.31 108 ASN A O 1
ATOM 863 N N . ILE A 1 109 ? 10.005 -6.757 25.007 1.00 38.47 109 ILE A N 1
ATOM 864 C CA . ILE A 1 109 ? 10.324 -7.017 26.417 1.00 38.47 109 ILE A CA 1
ATOM 865 C C . ILE A 1 109 ? 9.230 -6.361 27.250 1.00 38.47 109 ILE A C 1
ATOM 867 O O . ILE A 1 109 ? 8.878 -5.209 26.907 1.00 38.47 109 ILE A O 1
#

Radius of gyration: 22.59 Å; Cα contacts (8 Å, |Δi|>4): 76; chains: 1; bounding box: 46×26×64 Å

pLDDT: mean 79.85, std 14.39, range [38.47, 96.62]

Foldseek 3Di:
DPPVVVVVVVVVVVVVVVVVVVVVVVVVVVFVVCLVVQVVVQWDADPFFIKGKDFPPPPPPDPLVVVLVCCCVPPNDVVSVVCVVVVPPDDDGDIGIDTDTPDDDPPDD

Mean predicted aligned error: 13.75 Å

Solvent-accessible surface area (backbone atoms only — not comparable to full-atom values): 6442 Å² total; per-residue (Å²): 128,64,70,62,59,52,52,52,52,52,48,52,52,51,51,52,49,53,53,50,53,51,51,51,51,52,50,52,52,52,42,58,64,47,39,69,57,31,64,76,63,44,58,48,80,50,99,58,30,38,40,33,52,43,65,47,70,73,77,84,82,62,58,68,67,60,55,41,48,52,33,31,77,74,67,32,62,71,57,25,52,50,53,48,57,67,73,57,60,86,65,76,65,59,73,44,71,44,77,48,70,72,61,76,78,79,80,83,129

Nearest PDB structures (foldseek):
  3abe-assembly1_C  TM=1.856E-01  e=3.620E+00  Homo sapiens